Protein AF-A0A4V1PSE0-F1 (afdb_monomer_lite)

Structure (mmCIF, N/CA/C/O backbone):
data_AF-A0A4V1PSE0-F1
#
_entry.id   AF-A0A4V1PSE0-F1
#
loop_
_atom_site.group_PDB
_atom_site.id
_atom_site.type_symbol
_atom_site.label_atom_id
_atom_site.label_alt_id
_atom_site.label_comp_id
_atom_site.label_asym_id
_atom_site.label_entity_id
_atom_site.label_seq_id
_atom_site.pdbx_PDB_ins_code
_atom_site.Cartn_x
_atom_site.Cartn_y
_atom_site.Cartn_z
_atom_site.occupancy
_atom_site.B_iso_or_equiv
_atom_site.auth_seq_id
_atom_site.auth_comp_id
_atom_site.auth_asym_id
_atom_site.auth_atom_id
_atom_site.pdbx_PDB_model_num
ATOM 1 N N . MET A 1 1 ? 22.797 15.510 -27.812 1.00 44.78 1 MET A N 1
ATOM 2 C CA . MET A 1 1 ? 21.890 14.347 -27.750 1.00 44.78 1 MET A CA 1
ATOM 3 C C . MET A 1 1 ? 20.865 14.656 -26.674 1.00 44.78 1 MET A C 1
ATOM 5 O O . MET A 1 1 ? 21.253 14.810 -25.524 1.00 44.78 1 MET A O 1
ATOM 9 N N . ILE A 1 2 ? 19.616 14.923 -27.053 1.00 46.66 2 ILE A N 1
ATOM 10 C CA . ILE A 1 2 ? 18.542 15.201 -26.090 1.00 46.66 2 ILE A CA 1
ATOM 11 C C . ILE A 1 2 ? 18.058 13.828 -25.608 1.00 46.66 2 ILE A C 1
ATOM 13 O O . ILE A 1 2 ? 17.713 13.021 -26.467 1.00 46.66 2 ILE A O 1
ATOM 17 N N . PRO A 1 3 ? 18.084 13.502 -24.305 1.00 49.53 3 PRO A N 1
ATOM 18 C CA . PRO A 1 3 ? 17.572 12.219 -23.853 1.00 49.53 3 PRO A CA 1
ATOM 19 C C . PRO A 1 3 ? 16.054 12.225 -24.032 1.00 49.53 3 PRO A C 1
ATOM 21 O O . PRO A 1 3 ? 15.365 13.041 -23.411 1.00 49.53 3 PRO A O 1
ATOM 24 N N . ASP A 1 4 ? 15.542 11.321 -24.866 1.00 50.22 4 ASP A N 1
ATOM 25 C CA . ASP A 1 4 ? 14.124 10.973 -25.008 1.00 50.22 4 ASP A CA 1
ATOM 26 C C . ASP A 1 4 ? 13.601 10.313 -23.720 1.00 50.22 4 ASP A C 1
ATOM 28 O O . ASP A 1 4 ? 13.200 9.155 -23.674 1.00 50.22 4 ASP A O 1
ATOM 32 N N . LYS A 1 5 ? 13.605 11.073 -22.624 1.00 52.62 5 LYS A N 1
ATOM 33 C CA . LYS A 1 5 ? 13.247 10.622 -21.273 1.00 52.62 5 LYS A CA 1
ATOM 34 C C . LYS A 1 5 ? 11.815 10.072 -21.190 1.00 52.62 5 LYS A C 1
ATOM 36 O O . LYS A 1 5 ? 11.504 9.262 -20.333 1.00 52.62 5 LYS A O 1
ATOM 41 N N . LYS A 1 6 ? 10.947 10.484 -22.122 1.00 51.38 6 LYS A N 1
ATOM 42 C CA . LYS A 1 6 ? 9.534 10.082 -22.180 1.00 51.38 6 LYS A CA 1
ATOM 43 C C . LYS A 1 6 ? 9.304 8.651 -22.677 1.00 51.38 6 LYS A C 1
ATOM 45 O O .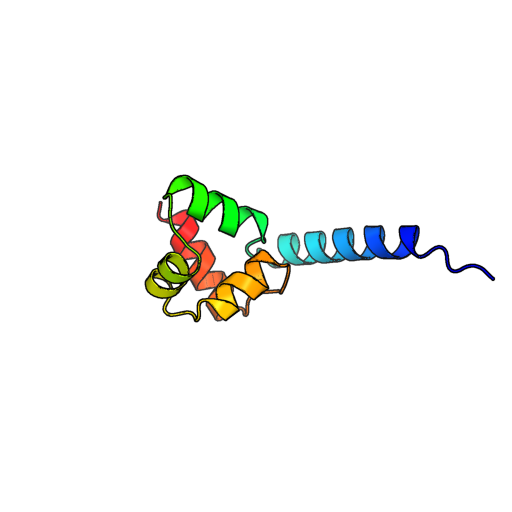 LYS A 1 6 ? 8.208 8.137 -22.458 1.00 51.38 6 LYS A O 1
ATOM 50 N N . LEU A 1 7 ? 10.269 8.046 -23.376 1.00 51.47 7 LEU A N 1
ATOM 51 C CA . LEU A 1 7 ? 10.147 6.665 -23.855 1.00 51.47 7 LEU A CA 1
ATOM 52 C C . LEU A 1 7 ? 10.511 5.678 -22.733 1.00 51.47 7 LEU A C 1
ATOM 54 O O . LEU A 1 7 ? 9.748 4.762 -22.448 1.00 51.47 7 LEU A O 1
ATOM 58 N N . ASP A 1 8 ? 11.582 5.986 -22.000 1.00 56.69 8 ASP A N 1
ATOM 59 C CA . ASP A 1 8 ? 12.110 5.187 -20.885 1.00 56.69 8 ASP A CA 1
ATOM 60 C C . ASP A 1 8 ? 11.105 5.059 -19.716 1.00 56.69 8 ASP A C 1
ATOM 62 O O . ASP A 1 8 ? 10.938 3.994 -19.117 1.00 56.69 8 ASP A O 1
ATOM 66 N N . ASP A 1 9 ? 10.356 6.128 -19.418 1.00 57.22 9 ASP A N 1
ATOM 67 C CA . ASP A 1 9 ? 9.397 6.149 -18.304 1.00 57.22 9 ASP A CA 1
ATOM 68 C C . ASP A 1 9 ? 8.201 5.197 -18.526 1.00 57.22 9 ASP A C 1
ATOM 70 O O . ASP A 1 9 ? 7.754 4.522 -17.592 1.00 57.22 9 ASP A O 1
ATOM 74 N N . LYS A 1 10 ? 7.697 5.094 -19.767 1.00 60.47 10 LYS A N 1
ATOM 75 C CA . LYS A 1 10 ? 6.572 4.199 -20.109 1.00 60.47 10 LYS A CA 1
ATOM 76 C C . LYS A 1 10 ? 6.976 2.730 -20.086 1.00 60.47 10 LYS A C 1
ATOM 78 O O . LYS A 1 10 ? 6.195 1.889 -19.629 1.00 60.47 10 LYS A O 1
ATOM 83 N N . ASP A 1 11 ? 8.188 2.436 -20.538 1.00 64.62 11 ASP A N 1
ATOM 84 C CA . ASP A 1 11 ? 8.739 1.084 -20.509 1.00 64.62 11 ASP A CA 1
ATOM 85 C C . ASP A 1 11 ? 8.959 0.632 -19.059 1.00 64.62 11 ASP A C 1
ATOM 87 O O . ASP A 1 11 ? 8.621 -0.495 -18.685 1.00 64.62 11 ASP A O 1
ATOM 91 N N . THR A 1 12 ? 9.398 1.551 -18.193 1.00 74.25 12 THR A N 1
ATOM 92 C CA . THR A 1 12 ? 9.622 1.272 -16.770 1.00 74.25 12 THR A CA 1
ATOM 93 C C . THR A 1 12 ? 8.320 1.000 -16.010 1.00 74.25 12 THR A C 1
ATOM 95 O O . THR A 1 12 ? 8.260 0.080 -15.191 1.00 74.25 12 THR A O 1
ATOM 98 N N . GLU A 1 13 ? 7.258 1.777 -16.246 1.00 78.12 13 GLU A N 1
ATOM 99 C CA . GLU A 1 13 ? 5.966 1.558 -15.581 1.00 78.12 13 GLU A CA 1
ATOM 100 C C . GLU A 1 13 ? 5.289 0.264 -16.056 1.00 78.12 13 GLU A C 1
ATOM 102 O O . GLU A 1 13 ? 4.777 -0.505 -15.236 1.00 78.12 13 GLU A O 1
ATOM 107 N N . THR A 1 14 ? 5.385 -0.037 -17.353 1.00 82.69 14 THR A N 1
ATOM 108 C CA . THR A 1 14 ? 4.876 -1.289 -17.933 1.00 82.69 14 THR A CA 1
ATOM 109 C C . THR A 1 14 ? 5.594 -2.504 -17.345 1.00 82.69 14 THR A C 1
ATOM 111 O O . THR A 1 14 ? 4.935 -3.437 -16.882 1.00 82.69 14 THR A O 1
ATOM 114 N N . ALA A 1 15 ? 6.928 -2.464 -17.260 1.00 85.56 15 ALA A N 1
ATOM 115 C CA . ALA A 1 15 ? 7.722 -3.534 -16.659 1.00 85.56 15 ALA A CA 1
ATOM 116 C C . ALA A 1 15 ? 7.397 -3.731 -15.169 1.00 85.56 15 ALA A C 1
ATOM 118 O O . ALA A 1 15 ? 7.265 -4.859 -14.690 1.00 85.56 15 ALA A O 1
ATOM 119 N N . ARG A 1 16 ? 7.203 -2.635 -14.422 1.00 87.31 16 ARG A N 1
ATOM 120 C CA . ARG A 1 16 ? 6.770 -2.703 -13.019 1.00 87.31 16 ARG A CA 1
ATOM 121 C C . ARG A 1 16 ? 5.393 -3.338 -12.881 1.00 87.31 16 ARG A C 1
ATOM 123 O O . ARG A 1 16 ? 5.195 -4.128 -11.960 1.00 87.31 16 ARG A O 1
ATOM 130 N N . GLN A 1 17 ? 4.450 -3.005 -13.759 1.00 87.56 17 GLN A N 1
ATOM 131 C CA . GLN A 1 17 ? 3.112 -3.587 -13.722 1.00 87.56 17 GLN A CA 1
ATOM 132 C C . GLN A 1 17 ? 3.130 -5.072 -14.098 1.00 87.56 17 GLN A C 1
ATOM 134 O O . GLN A 1 17 ? 2.479 -5.866 -13.423 1.00 87.56 17 GLN A O 1
ATOM 139 N N . GLN A 1 18 ? 3.909 -5.464 -15.109 1.00 89.19 18 GLN A N 1
ATOM 140 C CA . GLN A 1 18 ? 4.118 -6.875 -15.449 1.00 89.19 18 GLN A CA 1
ATOM 141 C C . GLN A 1 18 ? 4.687 -7.650 -14.263 1.00 89.19 18 GLN A C 1
ATOM 143 O O . GLN A 1 18 ? 4.087 -8.633 -13.846 1.00 89.19 18 GLN A O 1
ATOM 148 N N . TYR A 1 19 ? 5.738 -7.137 -13.617 1.00 89.19 19 TYR A N 1
ATOM 149 C CA . TYR A 1 19 ? 6.297 -7.771 -12.422 1.00 89.19 19 TYR A CA 1
ATOM 150 C C . TYR A 1 19 ? 5.263 -7.939 -11.297 1.00 89.19 19 TYR A C 1
ATOM 152 O O . TYR A 1 19 ? 5.227 -8.971 -10.627 1.00 89.19 19 TYR A O 1
ATOM 160 N N . ARG A 1 20 ? 4.384 -6.946 -11.089 1.00 91.12 20 ARG A N 1
ATOM 161 C CA . ARG A 1 20 ? 3.284 -7.059 -10.115 1.00 91.12 20 ARG A CA 1
ATOM 162 C C . ARG A 1 20 ? 2.309 -8.160 -10.486 1.00 91.12 20 ARG A C 1
ATOM 164 O O . ARG A 1 20 ? 1.904 -8.899 -9.597 1.00 91.12 20 ARG A O 1
ATOM 171 N N . ASN A 1 21 ? 1.943 -8.264 -11.757 1.00 89.44 21 ASN A N 1
ATOM 172 C CA . ASN A 1 21 ? 1.022 -9.289 -12.228 1.00 89.44 21 ASN A CA 1
ATOM 173 C C . ASN A 1 21 ? 1.634 -10.685 -12.049 1.00 89.44 21 ASN A C 1
ATOM 175 O O . ASN A 1 21 ? 1.001 -11.545 -11.440 1.00 89.44 21 ASN A O 1
ATOM 179 N N . ASP A 1 22 ? 2.886 -10.868 -12.472 1.00 90.00 22 ASP A N 1
ATOM 180 C CA . ASP A 1 22 ? 3.601 -12.147 -12.408 1.00 90.00 22 ASP A CA 1
ATOM 181 C C . ASP A 1 22 ? 3.788 -12.628 -10.963 1.00 90.00 22 ASP A C 1
ATOM 183 O O . ASP A 1 22 ? 3.587 -13.798 -10.642 1.00 90.00 22 ASP A O 1
ATOM 187 N N . MET A 1 23 ? 4.120 -11.706 -10.058 1.00 89.81 23 MET A N 1
ATOM 188 C CA . MET A 1 23 ? 4.317 -11.998 -8.635 1.00 89.81 23 MET A CA 1
ATOM 189 C C . MET A 1 23 ? 3.017 -11.919 -7.818 1.00 89.81 23 MET A C 1
ATOM 191 O O . MET A 1 23 ? 3.024 -12.145 -6.603 1.00 89.81 23 MET A O 1
ATOM 195 N N . GLY A 1 24 ? 1.899 -11.561 -8.456 1.00 91.62 24 GLY A N 1
ATOM 196 C CA . GLY A 1 24 ? 0.613 -11.330 -7.810 1.00 91.62 24 GLY A CA 1
ATOM 197 C C . GLY A 1 24 ? 0.694 -10.317 -6.665 1.00 91.62 24 GLY A C 1
ATOM 198 O O . GLY A 1 24 ? 0.173 -10.591 -5.579 1.00 91.62 24 GLY A O 1
ATOM 199 N N . LEU A 1 25 ? 1.380 -9.194 -6.869 1.00 94.12 25 LEU A N 1
ATOM 200 C CA . LEU A 1 25 ? 1.527 -8.124 -5.885 1.00 94.12 25 LEU A CA 1
ATOM 201 C C . LEU A 1 25 ? 0.317 -7.195 -5.892 1.00 94.12 25 LEU A C 1
ATOM 203 O O . LEU A 1 25 ? -0.164 -6.820 -6.958 1.00 94.12 25 LEU A O 1
ATOM 207 N N . VAL A 1 26 ? -0.096 -6.739 -4.708 1.00 93.31 26 VAL A N 1
ATOM 208 C CA . VAL A 1 26 ? -1.066 -5.643 -4.599 1.00 93.31 26 VAL A CA 1
ATOM 209 C C . VAL A 1 26 ? -0.535 -4.397 -5.298 1.00 93.31 26 VAL A C 1
ATOM 211 O O . VAL A 1 26 ? 0.643 -4.027 -5.174 1.00 93.31 26 VAL A O 1
ATOM 214 N N . THR A 1 27 ? -1.408 -3.757 -6.064 1.00 94.19 27 THR A N 1
ATOM 215 C CA . THR A 1 27 ? -1.102 -2.521 -6.768 1.00 94.19 27 THR A CA 1
ATOM 216 C C . THR A 1 27 ? -1.418 -1.306 -5.890 1.00 94.19 27 THR A C 1
ATOM 218 O O . THR A 1 27 ? -2.223 -1.382 -4.955 1.00 94.19 27 THR A O 1
ATOM 221 N N . PRO A 1 28 ? -0.816 -0.141 -6.186 1.00 94.12 28 PRO A N 1
ATOM 222 C CA . PRO A 1 28 ? -1.199 1.114 -5.541 1.00 94.12 28 PRO A CA 1
ATOM 223 C C . PRO A 1 28 ? -2.689 1.431 -5.698 1.00 94.12 28 PRO A C 1
ATOM 225 O O . PRO A 1 28 ? -3.292 2.042 -4.816 1.00 94.12 28 PRO A O 1
ATOM 228 N N . LYS A 1 29 ? -3.266 1.028 -6.835 1.00 93.50 29 LYS A N 1
ATOM 229 C CA . LYS A 1 29 ? -4.678 1.214 -7.150 1.00 93.50 29 LYS A CA 1
ATOM 230 C C . LYS A 1 29 ? -5.549 0.356 -6.234 1.00 93.50 29 LYS A C 1
ATOM 232 O O . LYS A 1 29 ? -6.435 0.917 -5.601 1.00 93.50 29 LYS A O 1
ATOM 237 N N . ASP A 1 30 ? -5.218 -0.925 -6.066 1.00 93.56 30 ASP A N 1
ATOM 238 C CA . ASP A 1 30 ? -5.967 -1.850 -5.201 1.00 93.56 30 ASP A CA 1
ATOM 239 C C . ASP A 1 30 ? -6.078 -1.306 -3.770 1.00 93.56 30 ASP A C 1
ATOM 241 O O . ASP A 1 30 ? -7.150 -1.306 -3.171 1.00 93.56 30 ASP A O 1
ATOM 245 N N . LEU A 1 31 ? -4.976 -0.769 -3.230 1.00 94.06 31 LEU A N 1
ATOM 246 C CA . LEU A 1 31 ? -4.958 -0.189 -1.884 1.00 94.06 31 LEU A CA 1
ATOM 247 C C . LEU A 1 31 ? -5.849 1.052 -1.774 1.00 94.06 31 LEU A C 1
ATOM 249 O O . LEU A 1 31 ? -6.597 1.192 -0.804 1.00 94.06 31 LEU A O 1
ATOM 253 N N . LYS A 1 32 ? -5.784 1.955 -2.760 1.00 94.56 32 LYS A N 1
ATOM 254 C CA . LYS A 1 32 ? -6.600 3.178 -2.781 1.00 94.56 32 LYS A CA 1
ATOM 255 C C . LYS A 1 32 ? -8.084 2.858 -2.930 1.00 94.56 32 LYS A C 1
ATOM 257 O O . LYS A 1 32 ? -8.891 3.447 -2.214 1.00 94.56 32 LYS A O 1
ATOM 262 N N . GLU A 1 33 ? -8.431 1.919 -3.805 1.00 94.50 33 GLU A N 1
ATOM 263 C CA . GLU A 1 33 ? -9.808 1.467 -4.017 1.00 94.50 33 GLU A CA 1
ATOM 264 C C . GLU A 1 33 ? -10.368 0.777 -2.775 1.00 94.50 33 GLU A C 1
ATOM 266 O O . GLU A 1 33 ? -11.450 1.141 -2.320 1.00 94.50 33 GLU A O 1
ATOM 271 N N . TYR A 1 34 ? -9.604 -0.129 -2.159 1.00 93.25 34 TYR A N 1
ATOM 272 C CA . TYR A 1 34 ? -10.001 -0.797 -0.919 1.00 93.25 34 TYR A CA 1
ATOM 273 C C . TYR A 1 34 ? -10.318 0.207 0.196 1.00 93.25 34 TYR A C 1
ATOM 275 O O . TYR A 1 34 ? -11.353 0.139 0.858 1.00 93.25 34 TYR A O 1
ATOM 283 N N . ARG A 1 35 ? -9.466 1.217 0.376 1.00 94.00 35 ARG A N 1
ATOM 284 C CA . ARG A 1 35 ? -9.737 2.260 1.369 1.00 94.00 35 ARG A CA 1
ATOM 285 C C . ARG A 1 35 ? -10.921 3.137 1.023 1.00 94.00 35 ARG A C 1
ATOM 287 O O . ARG A 1 35 ? -11.614 3.570 1.936 1.00 94.00 35 ARG A O 1
ATOM 294 N N . ALA A 1 36 ? -11.093 3.466 -0.257 1.00 94.88 36 ALA A N 1
ATOM 295 C CA . ALA A 1 36 ? -12.205 4.281 -0.716 1.00 94.88 36 ALA A CA 1
ATOM 296 C C . ALA A 1 36 ? -13.532 3.543 -0.494 1.00 94.88 36 ALA A C 1
ATOM 298 O O . ALA A 1 36 ? -14.468 4.158 0.009 1.00 94.88 36 ALA A O 1
ATOM 299 N N . LYS A 1 37 ? -13.574 2.225 -0.755 1.00 93.75 37 LYS A N 1
ATOM 300 C CA . LYS A 1 37 ? -14.709 1.335 -0.442 1.00 93.75 37 LYS A CA 1
ATOM 301 C C . LYS A 1 37 ? -15.102 1.431 1.036 1.00 93.75 37 LYS A C 1
ATOM 303 O O . LYS A 1 37 ? -16.282 1.515 1.349 1.00 93.75 37 LYS A O 1
ATOM 308 N N . LEU A 1 38 ? -14.114 1.470 1.931 1.00 91.88 38 LEU A N 1
ATOM 309 C CA . LEU A 1 38 ? -14.331 1.521 3.382 1.00 91.88 38 LEU A CA 1
ATOM 310 C C . LEU A 1 38 ? -14.397 2.943 3.973 1.00 91.88 38 LEU A C 1
ATOM 312 O O . LEU A 1 38 ? -14.664 3.098 5.162 1.00 91.88 38 LEU A O 1
ATOM 316 N N . GLY A 1 39 ? -14.112 3.987 3.191 1.00 95.44 39 GLY A N 1
ATOM 317 C CA . GLY A 1 39 ? -14.014 5.366 3.683 1.00 95.44 39 GLY A CA 1
ATOM 318 C C . GLY A 1 39 ? -12.893 5.600 4.709 1.00 95.44 39 GLY A C 1
ATOM 319 O O . GLY A 1 39 ? -13.023 6.471 5.570 1.00 95.44 39 GLY A O 1
ATOM 320 N N . ILE A 1 40 ? -11.795 4.832 4.655 1.00 94.75 40 ILE A N 1
ATOM 321 C CA . ILE A 1 40 ? -10.727 4.856 5.673 1.00 94.75 40 ILE A CA 1
ATOM 322 C C . ILE A 1 40 ? -9.450 5.597 5.235 1.00 94.75 40 ILE A C 1
ATOM 324 O O . ILE A 1 40 ? -9.115 5.713 4.055 1.00 94.75 40 ILE A O 1
ATOM 328 N N . SER A 1 41 ? -8.685 6.078 6.221 1.00 95.56 41 SER A N 1
ATOM 329 C CA . SER A 1 41 ? -7.398 6.764 6.025 1.00 95.56 41 SER A CA 1
ATOM 330 C C . SER A 1 41 ? -6.194 5.804 5.930 1.00 95.56 41 SER A C 1
ATOM 332 O O . SER A 1 41 ? -6.314 4.608 6.198 1.00 95.56 41 SER A O 1
ATOM 334 N N . GLN A 1 42 ? -4.998 6.328 5.599 1.00 94.25 42 GLN A N 1
ATOM 335 C CA . GLN A 1 42 ? -3.737 5.542 5.547 1.00 94.25 42 GLN A CA 1
ATOM 336 C C . GLN A 1 42 ? -3.421 4.959 6.907 1.00 94.25 42 GLN A C 1
ATOM 338 O O . GLN A 1 42 ? -3.107 3.779 7.023 1.00 94.25 42 GLN A O 1
ATOM 343 N N . LYS A 1 43 ? -3.594 5.782 7.942 1.00 95.00 43 LYS A N 1
ATOM 344 C CA . LYS A 1 43 ? -3.428 5.375 9.329 1.00 95.00 43 LYS A CA 1
ATOM 345 C C . LYS A 1 43 ? -4.364 4.225 9.691 1.00 95.00 43 LYS A C 1
ATOM 347 O O . LYS A 1 43 ? -3.917 3.262 10.298 1.00 95.00 43 LYS A O 1
ATOM 352 N N . LYS A 1 44 ? -5.633 4.291 9.283 1.00 94.69 44 LYS A N 1
ATOM 353 C CA . LYS A 1 44 ? -6.606 3.259 9.645 1.00 94.69 44 LYS A CA 1
ATOM 354 C C . LYS A 1 44 ? -6.338 1.924 8.944 1.00 94.69 44 LYS A C 1
ATOM 356 O O . 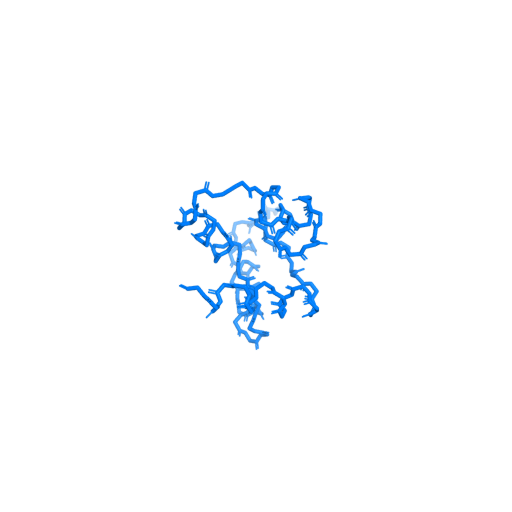LYS A 1 44 ? -6.4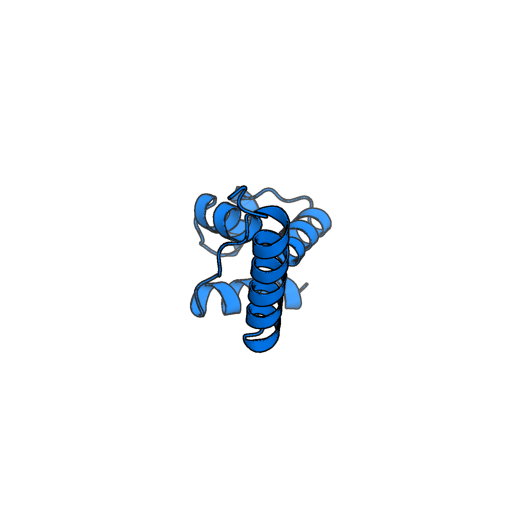13 0.885 9.585 1.00 94.69 44 LYS A O 1
ATOM 361 N N . LEU A 1 45 ? -5.941 1.955 7.670 1.00 94.00 45 LEU A N 1
ATOM 362 C CA . LEU A 1 45 ? -5.474 0.757 6.961 1.00 94.00 45 LEU A CA 1
ATOM 363 C C . LEU A 1 45 ? -4.206 0.166 7.605 1.00 94.00 45 LEU A C 1
ATOM 365 O O . LEU A 1 45 ? -4.065 -1.050 7.732 1.00 94.00 45 LEU A O 1
ATOM 369 N N . ALA A 1 46 ? -3.285 1.031 8.025 1.00 94.62 46 ALA A N 1
ATOM 370 C CA . ALA A 1 46 ? -2.063 0.632 8.707 1.00 94.62 46 ALA A CA 1
ATOM 371 C C . ALA A 1 46 ? -2.366 -0.066 10.046 1.00 94.62 46 ALA A C 1
ATOM 373 O O . ALA A 1 46 ? -1.828 -1.138 10.306 1.00 94.62 46 ALA A O 1
ATOM 374 N N . GLU A 1 47 ? -3.304 0.467 10.838 1.00 93.69 47 GLU A N 1
ATOM 375 C CA . GLU A 1 47 ? -3.811 -0.175 12.062 1.00 93.69 47 GLU A CA 1
ATOM 376 C C . GLU A 1 47 ? -4.375 -1.579 11.782 1.00 93.69 47 GLU A C 1
ATOM 378 O O . GLU A 1 47 ? -4.002 -2.529 12.466 1.00 93.69 47 GLU A O 1
ATOM 383 N N . SER A 1 48 ? -5.201 -1.744 10.739 1.00 91.19 48 SER A N 1
ATOM 384 C CA . SER A 1 48 ? -5.779 -3.046 10.356 1.00 91.19 48 SER A CA 1
ATOM 385 C C . SER A 1 48 ? -4.744 -4.090 9.924 1.00 91.19 48 SER A C 1
ATOM 387 O O . SER A 1 48 ? -5.016 -5.285 9.970 1.00 91.19 48 SER A O 1
ATOM 389 N N . THR A 1 49 ? -3.562 -3.652 9.493 1.00 90.75 49 THR A N 1
ATOM 390 C CA . THR A 1 49 ? -2.485 -4.519 8.989 1.00 90.75 49 THR A CA 1
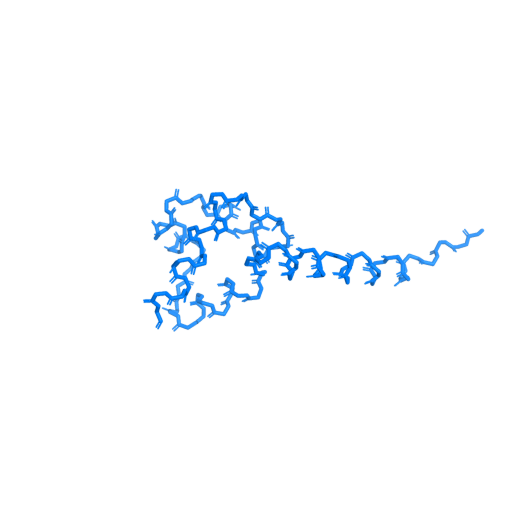ATOM 391 C C . THR A 1 49 ? -1.276 -4.561 9.921 1.00 90.75 49 THR A C 1
ATOM 393 O O . THR A 1 49 ? -0.283 -5.206 9.608 1.00 90.75 49 THR A O 1
ATOM 396 N N . SER A 1 50 ? -1.316 -3.869 11.065 1.00 92.31 50 SER A N 1
ATOM 397 C CA . SER A 1 50 ? -0.140 -3.671 11.930 1.00 92.31 50 SER A CA 1
ATOM 398 C C . SER A 1 50 ? 1.095 -3.125 11.187 1.00 92.31 50 SER A C 1
ATOM 400 O O . SER A 1 50 ? 2.231 -3.305 11.625 1.00 92.31 50 SER A O 1
ATOM 402 N N . LEU A 1 51 ? 0.885 -2.452 10.052 1.00 94.06 51 LEU A N 1
ATOM 403 C CA . LEU A 1 51 ? 1.930 -1.763 9.301 1.00 94.06 51 LEU A CA 1
ATOM 404 C C . LEU A 1 51 ? 2.043 -0.319 9.786 1.00 94.06 51 LEU A C 1
ATOM 406 O O . LEU A 1 51 ? 1.161 0.207 10.462 1.00 94.06 51 LEU A O 1
ATOM 410 N N . SER A 1 52 ? 3.132 0.357 9.422 1.00 95.38 52 SER A N 1
ATOM 411 C CA . SER A 1 52 ? 3.220 1.798 9.658 1.00 95.38 52 SER A CA 1
ATOM 412 C C . SER A 1 52 ? 2.414 2.566 8.597 1.00 95.38 52 SER A C 1
ATOM 414 O O . SER A 1 52 ? 2.373 2.140 7.436 1.00 95.38 52 SER A O 1
ATOM 416 N N . PRO A 1 53 ? 1.823 3.731 8.926 1.00 94.69 53 PRO A N 1
ATOM 417 C CA . PRO A 1 53 ? 1.159 4.580 7.932 1.00 94.69 53 PRO A CA 1
ATOM 418 C C . PRO A 1 53 ? 2.084 4.958 6.766 1.00 94.69 53 PRO A C 1
ATOM 420 O O . PRO A 1 53 ? 1.647 5.014 5.619 1.00 94.69 53 PRO A O 1
ATOM 423 N N . ASN A 1 54 ? 3.379 5.137 7.045 1.00 96.06 54 ASN A N 1
ATOM 424 C CA . ASN A 1 54 ? 4.389 5.416 6.028 1.00 96.06 54 ASN A CA 1
ATOM 425 C C . ASN A 1 54 ? 4.596 4.227 5.073 1.00 96.06 54 ASN A C 1
ATOM 427 O O . ASN A 1 54 ? 4.731 4.408 3.868 1.00 96.06 54 ASN A O 1
ATOM 431 N N . THR A 1 55 ? 4.564 2.996 5.588 1.00 96.00 55 THR A N 1
ATOM 432 C CA . THR A 1 55 ? 4.637 1.777 4.769 1.00 96.00 55 THR A CA 1
ATOM 433 C C . THR A 1 55 ? 3.463 1.695 3.793 1.00 96.00 55 THR A C 1
ATOM 435 O O . THR A 1 55 ? 3.668 1.403 2.617 1.00 96.00 55 THR A O 1
ATOM 438 N N . ILE A 1 56 ? 2.250 2.014 4.252 1.00 95.94 56 ILE A N 1
ATOM 439 C CA . ILE A 1 56 ? 1.070 2.095 3.381 1.00 95.94 56 ILE A CA 1
ATOM 440 C C . ILE A 1 56 ? 1.259 3.176 2.310 1.00 95.94 56 ILE A C 1
ATOM 442 O O . ILE A 1 56 ? 1.038 2.905 1.131 1.00 95.94 56 ILE A O 1
ATOM 446 N N . ALA A 1 57 ? 1.734 4.366 2.689 1.00 95.44 57 ALA A N 1
ATOM 447 C CA . ALA A 1 57 ? 1.985 5.458 1.750 1.00 95.44 57 ALA A CA 1
ATOM 448 C C . ALA A 1 57 ? 3.013 5.086 0.665 1.00 95.44 57 ALA A C 1
ATOM 450 O O . ALA A 1 57 ? 2.814 5.406 -0.508 1.00 95.44 57 ALA A O 1
ATOM 451 N N . LEU A 1 58 ? 4.079 4.361 1.021 1.00 95.56 58 LEU A N 1
ATOM 452 C CA . LEU A 1 58 ? 5.073 3.865 0.063 1.00 95.56 58 LEU A CA 1
ATOM 453 C C . LEU A 1 58 ? 4.450 2.918 -0.968 1.00 95.56 58 LEU A C 1
ATOM 455 O O . LEU A 1 58 ? 4.736 3.031 -2.164 1.00 95.56 58 LEU A O 1
ATOM 459 N N . TYR A 1 59 ? 3.588 2.002 -0.529 1.00 9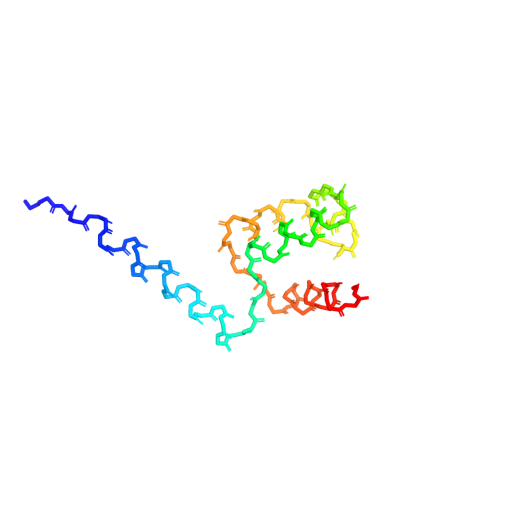5.38 59 TYR A N 1
ATOM 460 C CA . TYR A 1 59 ? 2.911 1.064 -1.426 1.00 95.38 59 TYR A CA 1
ATOM 461 C C . TYR A 1 59 ? 1.879 1.761 -2.312 1.00 95.38 59 TYR A C 1
ATOM 463 O O . TYR A 1 59 ? 1.855 1.519 -3.516 1.00 95.38 59 TYR A O 1
ATOM 471 N N . GLU A 1 60 ? 1.114 2.710 -1.770 1.00 94.38 60 GLU A N 1
ATOM 472 C CA . GLU A 1 60 ? 0.211 3.578 -2.544 1.00 94.38 60 GLU A CA 1
ATOM 473 C C . GLU A 1 60 ? 0.944 4.513 -3.529 1.00 94.38 60 GLU A C 1
ATOM 475 O O . GLU A 1 60 ? 0.316 5.071 -4.436 1.00 94.38 60 GLU A O 1
ATOM 480 N N . SER A 1 61 ? 2.259 4.675 -3.366 1.00 93.69 61 SER A N 1
ATOM 481 C CA . SER A 1 61 ? 3.135 5.448 -4.256 1.00 93.69 61 SER A CA 1
ATOM 482 C C . SER A 1 61 ? 3.866 4.582 -5.289 1.00 93.69 61 SER A C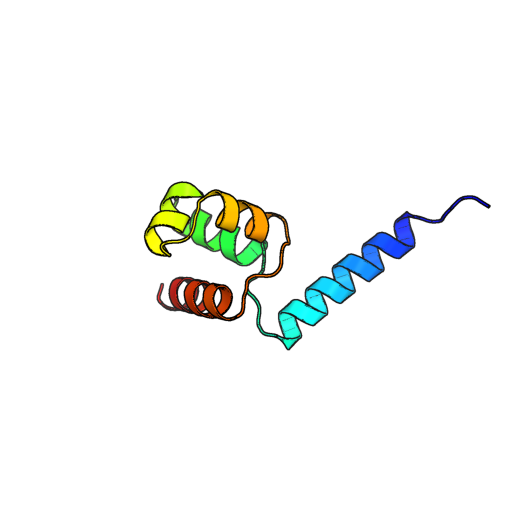 1
ATOM 484 O O . SER A 1 61 ? 4.647 5.108 -6.074 1.00 93.69 61 SER A O 1
ATOM 486 N N . GLY A 1 62 ? 3.642 3.261 -5.312 1.00 90.69 62 GLY A N 1
ATOM 487 C CA . GLY A 1 62 ? 4.251 2.374 -6.311 1.00 90.69 62 GLY A CA 1
ATOM 488 C C . GLY A 1 62 ? 5.443 1.555 -5.826 1.00 90.69 62 GLY A C 1
ATOM 489 O O . GLY A 1 62 ? 6.019 0.811 -6.622 1.00 90.69 62 GLY A O 1
ATOM 490 N N . THR A 1 63 ? 5.785 1.606 -4.537 1.00 93.81 63 THR A N 1
ATOM 491 C CA . THR A 1 63 ? 6.798 0.708 -3.959 1.00 93.81 63 THR A CA 1
ATOM 492 C C . THR A 1 63 ? 6.277 -0.728 -3.933 1.00 93.81 63 THR A C 1
ATOM 494 O O . THR A 1 63 ? 5.075 -0.971 -3.783 1.00 93.81 63 THR A O 1
ATOM 497 N N . PHE A 1 64 ? 7.160 -1.708 -4.117 1.00 93.69 64 PHE A N 1
ATOM 498 C CA . PHE A 1 64 ? 6.775 -3.111 -4.010 1.00 93.69 64 PHE A CA 1
ATOM 499 C C . PHE A 1 64 ? 6.637 -3.519 -2.538 1.00 93.69 64 PHE A C 1
ATOM 501 O O . PHE A 1 64 ? 7.535 -3.239 -1.739 1.00 93.69 64 PHE A O 1
ATOM 508 N N . PRO A 1 65 ? 5.530 -4.177 -2.157 1.00 94.19 65 PRO A N 1
ATOM 509 C CA . PRO A 1 65 ? 5.418 -4.770 -0.837 1.00 94.19 65 PRO A CA 1
ATOM 510 C C . PRO A 1 65 ? 6.400 -5.928 -0.678 1.00 94.19 65 PRO A C 1
ATOM 512 O O . PRO A 1 65 ? 6.726 -6.629 -1.635 1.00 94.19 65 PRO A O 1
ATOM 515 N N . THR A 1 66 ? 6.845 -6.161 0.556 1.00 94.44 66 THR A N 1
ATOM 516 C CA . THR A 1 66 ? 7.545 -7.407 0.887 1.00 94.44 66 THR A CA 1
ATOM 517 C C . THR A 1 66 ? 6.590 -8.588 0.716 1.00 94.44 66 THR A C 1
ATOM 519 O O . THR A 1 66 ? 5.372 -8.422 0.783 1.00 94.44 66 THR A O 1
ATOM 522 N N . THR A 1 67 ? 7.112 -9.804 0.559 1.00 92.88 67 THR A N 1
ATOM 523 C CA . THR A 1 67 ? 6.273 -11.009 0.436 1.00 92.88 67 THR A CA 1
ATOM 524 C C . THR A 1 67 ? 5.294 -11.164 1.604 1.00 92.88 67 THR A C 1
ATOM 526 O O . THR A 1 67 ? 4.137 -11.523 1.392 1.00 92.88 67 THR A O 1
ATOM 529 N N . ALA A 1 68 ? 5.734 -10.864 2.832 1.00 93.38 68 ALA A N 1
ATOM 530 C CA . ALA A 1 68 ? 4.884 -10.912 4.021 1.00 93.38 68 ALA A CA 1
ATOM 531 C C . ALA A 1 68 ? 3.764 -9.860 3.960 1.00 93.38 68 ALA A C 1
ATOM 533 O O . ALA A 1 68 ? 2.591 -10.201 4.112 1.00 93.38 68 ALA A O 1
ATOM 534 N N . ASN A 1 69 ? 4.109 -8.608 3.647 1.00 95.06 69 ASN A N 1
ATOM 535 C CA . ASN A 1 69 ? 3.138 -7.517 3.578 1.00 95.06 69 ASN A CA 1
ATOM 536 C C . ASN A 1 69 ? 2.163 -7.707 2.413 1.00 95.06 69 ASN A C 1
ATOM 538 O O . ASN A 1 69 ? 0.981 -7.426 2.559 1.00 95.06 69 ASN A O 1
ATOM 542 N N . ASN A 1 70 ? 2.626 -8.243 1.280 1.00 95.38 70 ASN A N 1
ATOM 543 C CA . ASN A 1 70 ? 1.767 -8.565 0.147 1.00 95.38 70 ASN A CA 1
ATOM 544 C C . ASN A 1 70 ? 0.701 -9.591 0.533 1.00 95.38 70 ASN A C 1
ATOM 546 O O . ASN A 1 70 ? -0.477 -9.372 0.282 1.00 95.38 70 ASN A O 1
ATOM 550 N N . LYS A 1 71 ? 1.101 -10.696 1.177 1.00 93.94 71 LYS A N 1
ATOM 551 C CA . LYS A 1 71 ? 0.156 -11.722 1.638 1.00 93.94 71 LYS A CA 1
ATOM 552 C C . LYS A 1 71 ? -0.874 -11.134 2.596 1.00 93.94 71 LYS A C 1
ATOM 554 O O . LYS A 1 71 ? -2.059 -11.383 2.423 1.00 93.94 71 LYS A O 1
ATOM 559 N N . LEU A 1 72 ? -0.429 -10.322 3.554 1.00 94.00 72 LEU A N 1
ATOM 560 C CA . LEU A 1 72 ? -1.317 -9.670 4.509 1.00 94.00 72 LEU A CA 1
ATOM 561 C C . LEU A 1 72 ? -2.326 -8.738 3.824 1.00 94.00 72 LEU A C 1
ATOM 563 O O . LEU A 1 72 ? -3.521 -8.834 4.088 1.00 94.00 72 LEU A O 1
ATOM 567 N N . LEU A 1 73 ? -1.856 -7.877 2.918 1.00 93.88 73 LEU A N 1
ATOM 568 C CA . LEU A 1 73 ? -2.703 -6.935 2.185 1.00 93.88 73 LEU A CA 1
ATOM 569 C C . LEU A 1 73 ? -3.688 -7.659 1.263 1.00 93.88 73 LEU A C 1
ATOM 571 O O . LEU A 1 73 ? -4.860 -7.304 1.246 1.00 93.88 73 LEU A O 1
ATOM 575 N N . LYS A 1 74 ? -3.254 -8.708 0.552 1.00 93.50 74 LYS A N 1
ATOM 576 C CA . LYS A 1 74 ? -4.155 -9.525 -0.277 1.00 93.50 74 LYS A CA 1
ATOM 577 C C . LYS A 1 74 ? -5.214 -10.222 0.555 1.00 93.50 74 LYS A C 1
ATOM 579 O O . LYS A 1 74 ? -6.373 -10.208 0.166 1.00 93.50 74 LYS A O 1
ATOM 584 N N . SER A 1 75 ? -4.833 -10.825 1.681 1.00 92.19 75 SER A N 1
ATOM 585 C CA . SER A 1 75 ? -5.807 -11.440 2.578 1.00 92.19 75 SER A CA 1
ATOM 586 C C . SER A 1 75 ? -6.819 -10.406 3.050 1.00 92.19 75 SER A C 1
ATOM 588 O O . SER A 1 75 ? -8.008 -10.670 2.979 1.00 92.19 75 SER A O 1
ATOM 590 N N . LEU A 1 76 ? -6.377 -9.217 3.456 1.00 90.06 76 LEU A N 1
ATOM 591 C CA . LEU A 1 76 ? -7.290 -8.171 3.902 1.00 90.06 76 LEU A CA 1
ATOM 592 C C . LEU A 1 76 ? -8.259 -7.724 2.791 1.00 90.06 76 LEU A C 1
ATOM 594 O O . LEU A 1 76 ? -9.452 -7.643 3.038 1.00 90.06 76 LEU A O 1
ATOM 598 N N . ILE A 1 77 ? -7.760 -7.493 1.573 1.00 90.50 77 ILE A N 1
ATOM 599 C CA . ILE A 1 77 ? -8.576 -7.048 0.429 1.00 90.50 77 ILE A CA 1
ATOM 600 C C . ILE A 1 77 ? -9.552 -8.139 -0.039 1.00 90.50 77 ILE A C 1
ATOM 602 O O . ILE A 1 77 ? -10.662 -7.824 -0.445 1.00 90.50 77 ILE A O 1
ATOM 606 N N . ASN A 1 78 ? -9.148 -9.412 0.003 1.00 86.88 78 ASN A N 1
ATOM 607 C CA . ASN A 1 78 ? -9.953 -10.530 -0.500 1.00 86.88 78 ASN A CA 1
ATOM 608 C C . ASN A 1 78 ? -10.981 -11.070 0.512 1.00 86.88 78 ASN A C 1
ATOM 610 O O . ASN A 1 78 ? -11.820 -11.880 0.126 1.00 86.88 78 ASN A O 1
ATOM 614 N N . ASN A 1 79 ? -10.882 -10.712 1.796 1.00 76.56 79 ASN A N 1
ATOM 615 C CA . ASN A 1 79 ? -11.813 -11.164 2.843 1.00 76.56 79 ASN A CA 1
ATOM 616 C C . ASN A 1 79 ? -13.007 -10.199 3.047 1.00 76.56 79 ASN A C 1
ATOM 618 O O . ASN A 1 79 ? -13.724 -10.343 4.035 1.00 76.56 79 ASN A O 1
ATOM 622 N N . ASP A 1 80 ? -13.223 -9.245 2.133 1.00 57.12 80 ASP A N 1
ATOM 623 C CA . ASP A 1 80 ? -14.210 -8.150 2.208 1.00 57.12 80 ASP A CA 1
ATOM 624 C C . ASP A 1 80 ? -15.029 -8.027 0.909 1.00 57.12 80 ASP A C 1
ATOM 626 O O . ASP A 1 80 ? -16.208 -7.604 0.953 1.00 57.12 80 ASP A O 1
#

pLDDT: mean 86.38, std 14.51, range [44.78, 96.06]

Foldseek 3Di:
DDPPVVVVVVVVVVVLVVVCVVLVFDALVLLVVLCVVVVDDLCVVCVQQVHDSVLNVCRNVSDTDDPVSRVSSCCVSVVD

Radius of gyration: 14.61 Å; chains: 1; bounding box: 37×27×40 Å

Organism: NCBI:txid1622

Sequence (80 aa):
MIPDKKLDDKDTETARQQYRNDMGLVTPKDLKEYRAKLGISQKKLAESTSLSPNTIALYESGTFPTTANNKLLKSLINND

InterPro domains:
  IPR001387 Cro/C1-type, helix-turn-helix domain [PF01381] (31-67)
  IPR001387 Cro/C1-type, helix-turn-helix domain [PS50943] (31-62)
  IPR001387 Cro/C1-type, helix-turn-helix domain [cd00093] (29-76)
  IPR010982 Lambda repressor-like, DNA-binding domain superfamily [G3DSA:1.10.260.40] (17-80)
  IPR010982 Lambda repressor-like, DNA-binding domain superfamily [SSF47413] (11-67)

Secondary structure (DSSP, 8-state):
----HHHHHHHHHHHHHHHHHHTTPPPHHHHHHHHHHHT--HHHHHHHHT--HHHHHHHHTTPPPPHHHHHHHHHHHHT-